Protein AF-A0AAW1LXC7-F1 (afdb_monomer)

Sequence (98 aa):
MFEVEERRRREKNLVIFNLEDTNSRDNDIKAAKEVIHFLNPNINIPSETECHRLGRDLTPRELDAKNRVLSDFRARRDKGENVFLKYLFSIPRIMQKN

Foldseek 3Di:
DVVVVVVVVCVVPDDDDDDDDPVDPVVVVVVVVVVVCVVPVPDDDDPPDDDDDQADDQDPVQVVQQVVQVVVVVVCVVVVFQWDWDDDRNRTDIDGDD

Secondary structure (DSSP, 8-state):
-HHHHHHHHHHHT---------S-HHHHHHHHHHHHHHH-TT----TT-----SSPPPPHHHHHHHHHHHHHHHHHHHTT--EEEEEETTEEEEEE--

Mean predicted aligned error: 12.96 Å

pLDDT: mean 77.33, std 11.41, range [51.5, 94.75]

Solvent-accessible surface area (backbone atoms only — not comparable to full-atom values): 6297 Å² total; per-residue (Å²): 116,71,67,61,54,53,48,56,54,48,64,75,71,64,82,88,81,92,72,84,87,70,92,38,74,70,54,49,51,49,53,52,51,50,54,49,37,72,79,37,75,84,65,84,77,62,91,85,65,85,80,77,77,90,54,72,87,63,53,73,71,49,46,51,51,32,51,51,46,54,50,54,46,50,57,40,46,77,72,66,47,62,63,50,79,48,72,56,92,74,37,58,41,83,40,76,63,130

Organism: Popillia japonica (NCBI:txid7064)

Structure (mmCIF, N/CA/C/O backbone):
data_AF-A0AAW1LXC7-F1
#
_entry.id   AF-A0AAW1LXC7-F1
#
loop_
_atom_site.group_PDB
_atom_site.id
_atom_site.type_symbol
_atom_site.label_atom_id
_atom_site.label_alt_id
_atom_site.label_comp_id
_atom_site.label_asym_id
_atom_site.label_entity_id
_atom_site.label_seq_id
_atom_site.pdbx_PDB_ins_code
_atom_site.Cartn_x
_atom_site.Cartn_y
_atom_site.Cartn_z
_atom_site.occupancy
_atom_site.B_iso_or_equiv
_atom_site.auth_seq_id
_atom_site.auth_comp_id
_atom_site.auth_asym_id
_atom_site.auth_atom_id
_atom_site.pdbx_PDB_model_num
ATOM 1 N N . MET A 1 1 ? 6.568 -29.643 0.105 1.00 54.03 1 MET A N 1
ATOM 2 C CA . MET A 1 1 ? 7.803 -29.340 0.866 1.00 54.03 1 MET A CA 1
ATOM 3 C C . MET A 1 1 ? 8.546 -28.157 0.241 1.00 54.03 1 MET A C 1
ATOM 5 O O . MET A 1 1 ? 8.722 -27.166 0.931 1.00 54.03 1 MET A O 1
ATOM 9 N N . PHE A 1 2 ? 8.812 -28.188 -1.072 1.00 60.81 2 PHE A N 1
ATOM 10 C CA . PHE A 1 2 ? 9.449 -27.103 -1.844 1.00 60.81 2 PHE A CA 1
ATOM 11 C C . PHE A 1 2 ? 8.783 -25.714 -1.708 1.00 60.81 2 PHE A C 1
ATOM 13 O O . PHE A 1 2 ? 9.455 -24.707 -1.523 1.00 60.81 2 PHE A O 1
ATOM 20 N N . GLU A 1 3 ? 7.447 -25.649 -1.715 1.00 51.50 3 GLU A N 1
ATOM 21 C CA . GLU A 1 3 ? 6.697 -24.381 -1.627 1.00 51.50 3 GLU A CA 1
ATOM 22 C C . GLU A 1 3 ? 6.868 -23.649 -0.279 1.00 51.50 3 GLU A C 1
ATOM 24 O O . GLU A 1 3 ? 6.871 -22.420 -0.223 1.00 51.50 3 GLU A O 1
ATOM 29 N N . VAL A 1 4 ? 7.032 -24.394 0.822 1.00 59.19 4 VAL A N 1
ATOM 30 C CA . VAL A 1 4 ? 7.170 -23.822 2.174 1.00 59.19 4 VAL A CA 1
ATOM 31 C C . VAL A 1 4 ? 8.557 -23.208 2.365 1.00 59.19 4 VAL A C 1
ATOM 33 O O . VAL A 1 4 ? 8.679 -22.138 2.963 1.00 59.19 4 VAL A O 1
ATOM 36 N N . GLU A 1 5 ? 9.596 -23.848 1.831 1.00 56.72 5 GLU A N 1
ATOM 37 C CA . GLU A 1 5 ? 10.954 -23.294 1.818 1.00 56.72 5 GLU A CA 1
ATOM 38 C C . GLU A 1 5 ? 11.062 -22.077 0.901 1.00 56.72 5 GLU A C 1
ATOM 40 O O . GLU A 1 5 ? 11.611 -21.057 1.315 1.00 56.72 5 GLU A O 1
ATOM 45 N N . GLU A 1 6 ? 10.460 -22.132 -0.288 1.00 55.66 6 GLU A N 1
ATOM 46 C CA . GLU A 1 6 ? 10.387 -20.988 -1.200 1.00 55.66 6 GLU A CA 1
ATOM 47 C C . GLU A 1 6 ? 9.662 -19.792 -0.567 1.00 55.66 6 GLU A C 1
ATOM 49 O O . GLU A 1 6 ? 10.144 -18.661 -0.658 1.00 55.66 6 GLU A O 1
ATOM 54 N N . ARG A 1 7 ? 8.555 -20.018 0.157 1.00 54.62 7 ARG A N 1
ATOM 55 C CA . ARG A 1 7 ? 7.881 -18.960 0.932 1.00 54.62 7 ARG A CA 1
ATOM 56 C C . ARG A 1 7 ? 8.787 -18.351 1.996 1.00 54.62 7 ARG A C 1
ATOM 58 O O . ARG A 1 7 ? 8.918 -17.132 2.035 1.00 54.62 7 ARG A O 1
ATOM 65 N N . ARG A 1 8 ? 9.455 -19.174 2.811 1.00 53.84 8 ARG A N 1
ATOM 66 C CA . ARG A 1 8 ? 10.390 -18.685 3.842 1.00 53.84 8 ARG A CA 1
ATOM 67 C C . ARG A 1 8 ? 11.578 -17.933 3.240 1.00 53.84 8 ARG A C 1
ATOM 69 O O . ARG A 1 8 ? 12.078 -16.993 3.852 1.00 53.84 8 ARG A O 1
ATOM 76 N N . ARG A 1 9 ? 12.039 -18.327 2.049 1.00 58.31 9 ARG A N 1
ATOM 77 C CA . ARG A 1 9 ? 13.100 -17.625 1.313 1.00 58.31 9 ARG A CA 1
ATOM 78 C C . ARG A 1 9 ? 12.626 -16.260 0.806 1.00 58.31 9 ARG A C 1
ATOM 80 O O . ARG A 1 9 ? 13.372 -15.292 0.917 1.00 58.31 9 ARG A O 1
ATOM 87 N N . ARG A 1 10 ? 11.390 -16.168 0.300 1.00 57.91 10 ARG A N 1
ATOM 88 C CA . ARG A 1 10 ? 10.762 -14.907 -0.143 1.00 57.91 10 ARG A CA 1
ATOM 89 C C . ARG A 1 10 ? 10.499 -13.951 1.017 1.00 57.91 10 ARG A C 1
ATOM 91 O O . ARG A 1 10 ? 10.767 -12.767 0.880 1.00 57.91 10 ARG A O 1
ATOM 98 N N . GLU A 1 11 ? 10.053 -14.460 2.166 1.00 58.84 11 GLU A N 1
ATOM 99 C CA . GLU A 1 11 ? 9.841 -13.653 3.378 1.00 58.84 11 GLU A CA 1
ATOM 100 C C . GLU A 1 11 ? 11.132 -12.993 3.882 1.00 58.84 11 GLU A C 1
ATOM 102 O O . GLU A 1 11 ? 11.093 -11.857 4.345 1.00 58.84 11 GLU A O 1
ATOM 107 N N . LYS A 1 12 ? 12.285 -13.662 3.751 1.00 59.81 12 LYS A N 1
ATOM 108 C CA . LYS A 1 12 ? 13.587 -13.116 4.175 1.00 59.81 12 LYS A CA 1
ATOM 109 C C . LYS A 1 12 ? 14.151 -12.030 3.253 1.00 59.81 12 LYS A C 1
ATOM 111 O O . LYS A 1 12 ? 15.038 -11.302 3.681 1.00 59.81 12 LYS A O 1
ATOM 116 N N . ASN A 1 13 ? 13.647 -11.921 2.023 1.00 69.31 13 ASN A N 1
ATOM 117 C CA . ASN A 1 13 ? 14.150 -10.996 1.000 1.00 69.31 13 ASN A CA 1
ATOM 118 C C . ASN A 1 13 ? 13.085 -9.988 0.531 1.00 69.31 13 ASN A C 1
ATOM 120 O O . ASN A 1 13 ? 13.262 -9.338 -0.498 1.00 69.31 13 ASN A O 1
ATOM 124 N N . LEU A 1 14 ? 11.969 -9.866 1.257 1.00 73.75 14 LEU A N 1
ATOM 125 C CA . LEU A 1 14 ? 10.923 -8.893 0.963 1.00 73.75 14 LEU A CA 1
ATOM 126 C C . LEU A 1 14 ? 11.237 -7.564 1.652 1.00 73.75 14 LEU A C 1
ATOM 128 O O . LEU A 1 14 ? 11.392 -7.509 2.870 1.00 73.75 14 LEU A O 1
ATOM 132 N N . VAL A 1 15 ? 11.251 -6.483 0.876 1.00 71.75 15 VAL A N 1
ATOM 133 C CA . VAL A 1 15 ? 11.346 -5.118 1.398 1.00 71.75 15 VAL A CA 1
ATOM 134 C C . VAL A 1 15 ? 10.132 -4.334 0.917 1.00 71.75 15 VAL A C 1
ATOM 136 O O . VAL A 1 15 ? 9.801 -4.358 -0.267 1.00 71.75 15 VAL A O 1
ATOM 139 N N . ILE A 1 16 ? 9.443 -3.672 1.846 1.00 77.50 16 ILE A N 1
ATOM 140 C CA . ILE A 1 16 ? 8.242 -2.884 1.564 1.00 77.50 16 ILE A CA 1
ATOM 141 C C . ILE A 1 16 ? 8.584 -1.410 1.754 1.00 77.50 16 ILE A C 1
ATOM 143 O O . ILE A 1 16 ? 9.002 -1.006 2.838 1.00 77.50 16 ILE A O 1
ATOM 147 N N . PHE A 1 17 ? 8.365 -0.613 0.710 1.00 73.75 17 PHE A N 1
ATOM 148 C CA . PHE A 1 17 ? 8.506 0.840 0.746 1.00 73.75 17 PHE A CA 1
ATOM 149 C C . PHE A 1 17 ? 7.131 1.499 0.705 1.00 73.75 17 PHE A C 1
ATOM 151 O O . PHE A 1 17 ? 6.227 1.021 0.021 1.00 73.75 17 PHE A O 1
ATOM 158 N N . ASN A 1 18 ? 6.992 2.615 1.415 1.00 74.00 18 ASN A N 1
ATOM 159 C CA . ASN A 1 18 ? 5.882 3.538 1.226 1.00 74.00 18 ASN A CA 1
ATOM 160 C C . ASN A 1 18 ? 6.415 4.735 0.432 1.00 74.00 18 ASN A C 1
ATOM 162 O O . ASN A 1 18 ? 7.117 5.572 0.997 1.00 74.00 18 ASN A O 1
ATOM 166 N N . LEU A 1 19 ? 6.161 4.749 -0.875 1.00 72.81 19 LEU A N 1
ATOM 167 C CA . LEU A 1 19 ? 6.631 5.780 -1.803 1.00 72.81 19 LEU A CA 1
ATOM 168 C C . LEU A 1 19 ? 5.469 6.701 -2.189 1.00 72.81 19 LEU A C 1
ATOM 170 O O . LEU A 1 19 ? 4.310 6.283 -2.156 1.00 72.81 19 LEU A O 1
ATOM 174 N N . GLU A 1 20 ? 5.776 7.942 -2.564 1.00 71.25 20 GLU A N 1
ATOM 175 C CA . GLU A 1 20 ? 4.793 8.811 -3.215 1.00 71.25 20 GLU A CA 1
ATOM 176 C C . GLU A 1 20 ? 4.392 8.213 -4.569 1.00 71.25 20 GLU A C 1
ATOM 178 O O . GLU A 1 20 ? 5.239 7.697 -5.300 1.00 71.25 20 GLU A O 1
ATOM 183 N N . ASP A 1 21 ? 3.096 8.239 -4.888 1.00 66.25 21 ASP A N 1
ATOM 184 C CA . ASP A 1 21 ? 2.587 7.610 -6.107 1.00 66.25 21 ASP A CA 1
ATOM 185 C C . ASP A 1 21 ? 3.054 8.379 -7.343 1.00 66.25 21 ASP A C 1
ATOM 187 O O . ASP A 1 21 ? 2.690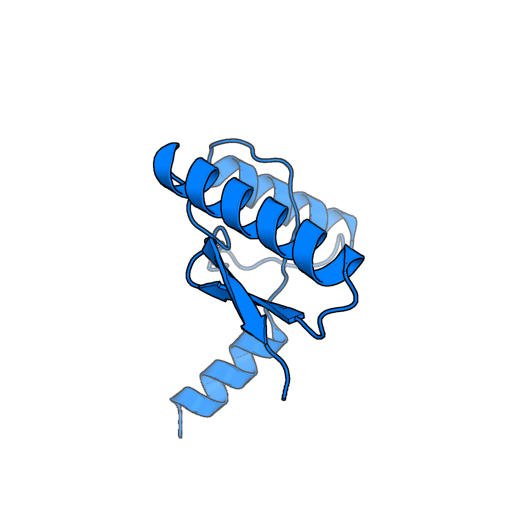 9.536 -7.559 1.00 66.25 21 ASP A O 1
ATOM 191 N N . THR A 1 22 ? 3.855 7.715 -8.173 1.00 65.00 22 THR A N 1
ATOM 192 C CA . THR A 1 22 ? 4.378 8.308 -9.405 1.00 65.00 22 THR A CA 1
ATOM 193 C C . THR A 1 22 ? 3.499 8.032 -10.633 1.00 65.00 22 THR A C 1
ATOM 195 O O . THR A 1 22 ? 3.867 8.426 -11.741 1.00 65.00 22 THR A O 1
ATOM 198 N N . 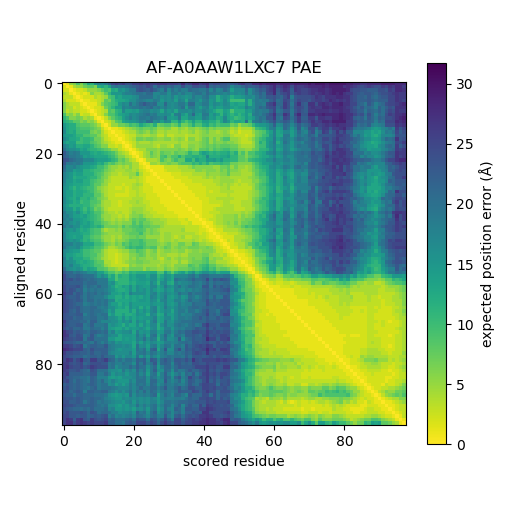ASN A 1 23 ? 2.352 7.349 -10.472 1.00 65.81 23 ASN A N 1
ATOM 199 C CA . ASN A 1 23 ? 1.465 6.850 -11.540 1.00 65.81 23 ASN A CA 1
ATOM 200 C C . ASN A 1 23 ? 2.169 6.020 -12.640 1.00 65.81 23 ASN A C 1
ATOM 202 O O . ASN A 1 23 ? 1.603 5.788 -13.709 1.00 65.81 23 ASN A O 1
ATOM 206 N N . SER A 1 24 ? 3.405 5.566 -12.409 1.00 72.44 24 SER A N 1
ATOM 207 C CA . SER A 1 24 ? 4.202 4.802 -13.367 1.00 72.44 24 SER A CA 1
ATOM 208 C C . SER A 1 24 ? 4.997 3.723 -12.647 1.00 72.44 24 SER A C 1
ATOM 210 O O . SER A 1 24 ? 5.851 4.006 -11.809 1.00 72.44 24 SER A O 1
ATOM 212 N N . ARG A 1 25 ? 4.754 2.466 -13.029 1.00 69.81 25 ARG A N 1
ATOM 213 C CA . ARG 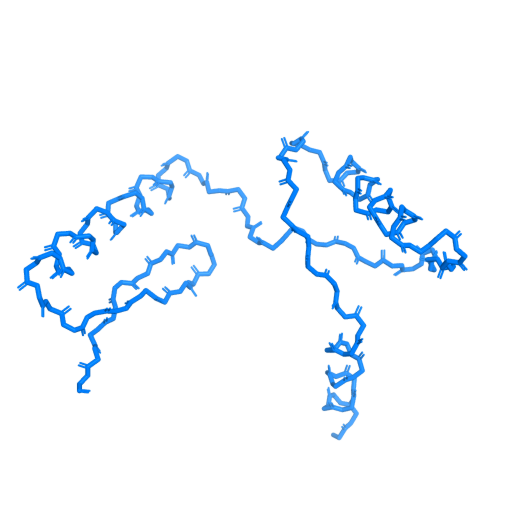A 1 25 ? 5.437 1.301 -12.452 1.00 69.81 25 ARG A CA 1
ATOM 214 C C . ARG A 1 25 ? 6.960 1.416 -12.552 1.00 69.81 25 ARG A C 1
ATOM 216 O O . ARG A 1 25 ? 7.660 1.072 -11.604 1.00 69.81 25 ARG A O 1
ATOM 223 N N . ASP A 1 26 ? 7.469 1.904 -13.679 1.00 75.69 26 ASP A N 1
ATOM 224 C CA . ASP A 1 26 ? 8.911 2.018 -13.911 1.00 75.69 26 ASP A CA 1
ATOM 225 C C . ASP A 1 26 ? 9.549 3.082 -13.009 1.00 75.69 26 ASP A C 1
ATOM 227 O O . ASP A 1 26 ? 10.668 2.902 -12.520 1.00 75.69 26 ASP A O 1
ATOM 231 N N . ASN A 1 27 ? 8.811 4.158 -12.721 1.00 79.19 27 ASN A N 1
ATOM 232 C CA . ASN A 1 27 ? 9.255 5.207 -11.808 1.00 79.19 27 ASN A CA 1
ATOM 233 C C . ASN A 1 27 ? 9.268 4.718 -10.354 1.00 79.19 27 ASN A C 1
ATOM 235 O O . ASN A 1 27 ? 10.229 5.001 -9.641 1.00 79.19 27 ASN A O 1
ATOM 239 N N . ASP A 1 28 ? 8.280 3.925 -9.925 1.00 75.94 28 ASP A N 1
ATOM 240 C CA . ASP A 1 28 ? 8.284 3.353 -8.570 1.00 75.94 28 ASP A CA 1
ATOM 241 C C . ASP A 1 28 ? 9.440 2.368 -8.372 1.00 75.94 28 ASP A C 1
ATOM 243 O O . ASP A 1 28 ? 10.079 2.353 -7.320 1.00 75.94 28 ASP A O 1
ATOM 247 N N . ILE A 1 29 ? 9.740 1.555 -9.394 1.00 77.69 29 ILE A N 1
ATOM 248 C CA . ILE A 1 29 ? 10.883 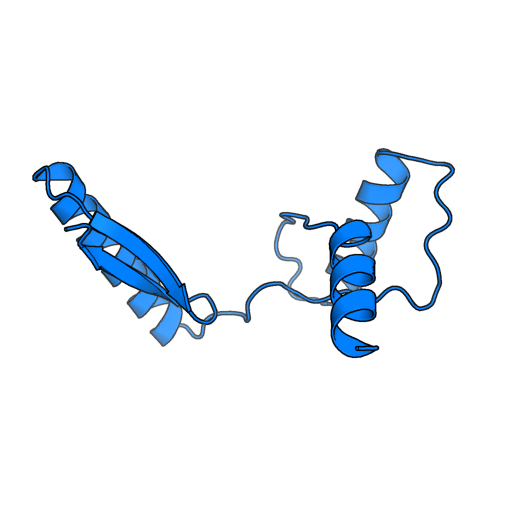0.632 -9.379 1.00 77.69 29 ILE A CA 1
ATOM 249 C C . ILE A 1 29 ? 12.181 1.411 -9.218 1.00 77.69 29 ILE A C 1
ATOM 251 O O . ILE A 1 29 ? 13.047 1.028 -8.427 1.00 77.69 29 ILE A O 1
ATOM 255 N N . LYS A 1 30 ? 12.328 2.495 -9.980 1.00 83.25 30 LYS A N 1
ATOM 256 C CA . LYS A 1 30 ? 13.499 3.360 -9.903 1.00 83.25 30 LYS A CA 1
ATOM 257 C C . LYS A 1 30 ? 13.629 3.982 -8.510 1.00 83.25 30 LYS A C 1
ATOM 259 O O . LYS A 1 30 ? 14.688 3.848 -7.903 1.00 83.25 30 LYS A O 1
ATOM 264 N N . ALA A 1 31 ? 12.552 4.552 -7.972 1.00 83.12 31 ALA A N 1
ATOM 265 C CA . ALA A 1 31 ? 12.533 5.145 -6.637 1.00 83.12 31 ALA A CA 1
ATOM 266 C C . ALA A 1 31 ? 12.863 4.118 -5.537 1.00 83.12 31 A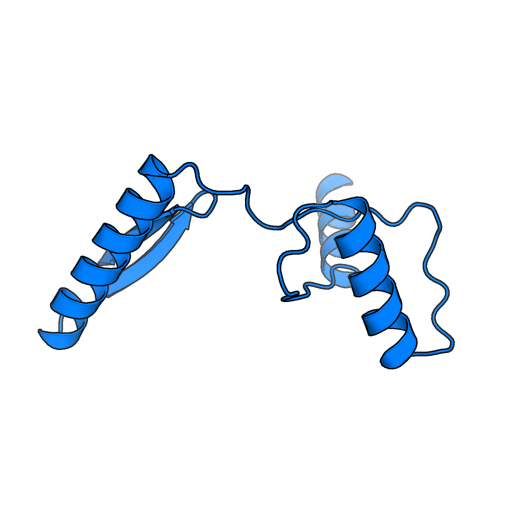LA A C 1
ATOM 268 O O . ALA A 1 31 ? 13.681 4.388 -4.659 1.00 83.12 31 ALA A O 1
ATOM 269 N N . ALA A 1 32 ? 12.314 2.902 -5.609 1.00 81.75 32 ALA A N 1
ATOM 270 C CA . ALA A 1 32 ? 12.647 1.832 -4.668 1.00 81.75 32 ALA A CA 1
ATOM 271 C C . ALA A 1 32 ? 14.140 1.456 -4.726 1.00 81.75 32 ALA A C 1
ATOM 273 O O . ALA A 1 32 ? 14.782 1.296 -3.687 1.00 81.75 32 ALA A O 1
ATOM 274 N N . LYS A 1 33 ? 14.720 1.355 -5.932 1.00 82.69 33 LYS A N 1
ATOM 275 C CA . LYS A 1 33 ? 16.156 1.082 -6.112 1.00 82.69 33 LYS A CA 1
ATOM 276 C C . LYS A 1 33 ? 17.032 2.203 -5.556 1.00 82.69 33 LYS A C 1
ATOM 278 O O . LYS A 1 33 ? 18.052 1.902 -4.937 1.00 82.69 33 LYS A O 1
ATOM 283 N N . GLU A 1 34 ? 16.633 3.458 -5.751 1.00 85.69 34 GLU A N 1
ATOM 284 C CA . GLU A 1 34 ? 17.328 4.631 -5.209 1.00 85.69 34 GLU A CA 1
ATOM 285 C C . GLU A 1 34 ? 17.328 4.625 -3.678 1.00 85.69 34 GLU A C 1
ATOM 287 O O . GLU A 1 34 ? 18.382 4.805 -3.073 1.00 85.69 34 GLU A O 1
ATOM 292 N N . VAL A 1 35 ? 16.191 4.323 -3.040 1.00 84.25 35 VAL A N 1
ATOM 293 C CA . VAL A 1 35 ? 16.110 4.200 -1.574 1.00 84.25 35 VAL A CA 1
ATOM 294 C C . VAL A 1 35 ? 17.015 3.077 -1.062 1.00 84.25 35 VAL A C 1
ATOM 296 O O . VAL A 1 35 ? 17.738 3.262 -0.085 1.00 84.25 35 VAL A O 1
ATOM 299 N N . ILE A 1 36 ? 17.019 1.919 -1.727 1.00 84.62 36 ILE A N 1
ATOM 300 C CA . ILE A 1 36 ? 17.884 0.793 -1.351 1.00 84.62 36 ILE A CA 1
ATOM 301 C C . ILE A 1 36 ? 19.366 1.175 -1.465 1.00 84.62 36 ILE A C 1
ATOM 303 O O . ILE A 1 36 ? 20.127 0.917 -0.534 1.00 84.62 36 ILE A O 1
ATOM 307 N N . HIS A 1 37 ? 19.770 1.811 -2.568 1.00 85.75 37 HIS A N 1
ATOM 308 C CA . HIS A 1 37 ? 21.147 2.281 -2.757 1.00 85.75 37 HIS A CA 1
ATOM 309 C C . HIS A 1 37 ? 21.534 3.364 -1.751 1.00 85.75 37 HIS A C 1
ATOM 311 O O . HIS A 1 37 ? 22.664 3.379 -1.276 1.00 85.75 37 HIS A O 1
ATOM 317 N N . PHE A 1 38 ? 20.610 4.256 -1.396 1.00 84.88 38 PHE A N 1
ATOM 318 C CA . PHE A 1 38 ? 20.850 5.256 -0.362 1.00 84.88 38 PHE A CA 1
ATOM 319 C C . PHE A 1 38 ? 21.118 4.608 1.004 1.00 84.88 38 PHE A C 1
ATOM 321 O O . PHE A 1 38 ? 22.049 5.000 1.704 1.00 84.88 38 PHE A O 1
ATOM 328 N N . LEU A 1 39 ? 20.332 3.592 1.376 1.00 80.25 39 LEU A N 1
ATOM 329 C CA . LEU A 1 39 ? 20.484 2.882 2.649 1.00 80.25 39 LEU A CA 1
ATOM 330 C C . LEU A 1 39 ? 21.710 1.961 2.674 1.00 80.25 39 LEU A C 1
ATOM 332 O O . LEU A 1 39 ? 22.321 1.774 3.725 1.00 80.25 39 LEU A O 1
ATOM 336 N N . ASN A 1 40 ? 22.063 1.368 1.534 1.00 83.38 40 ASN A N 1
ATOM 337 C CA . ASN A 1 40 ? 23.235 0.517 1.398 1.00 83.38 40 ASN A CA 1
ATOM 338 C C . ASN A 1 40 ? 23.856 0.669 -0.001 1.00 83.38 40 ASN A C 1
ATOM 340 O O . ASN A 1 40 ? 23.491 -0.068 -0.915 1.00 83.38 40 ASN A O 1
ATOM 344 N N . PRO A 1 41 ? 24.838 1.570 -0.173 1.00 85.19 41 PRO A N 1
ATOM 345 C CA . PRO A 1 41 ? 25.437 1.854 -1.480 1.00 85.19 41 PRO A CA 1
ATOM 346 C C . PRO A 1 41 ? 26.143 0.663 -2.136 1.00 85.19 41 PRO A C 1
ATOM 348 O O . PRO A 1 41 ? 26.353 0.664 -3.343 1.00 85.19 41 PRO A O 1
ATOM 351 N N . ASN A 1 42 ? 26.513 -0.352 -1.349 1.00 85.56 42 ASN A N 1
ATOM 352 C CA . ASN A 1 42 ? 27.243 -1.529 -1.825 1.00 85.56 42 ASN A CA 1
ATOM 353 C C . ASN A 1 42 ? 26.319 -2.709 -2.163 1.00 85.56 42 ASN A C 1
ATOM 355 O O . ASN A 1 42 ? 26.802 -3.797 -2.483 1.00 85.56 42 ASN A O 1
ATOM 359 N N . ILE A 1 43 ? 24.999 -2.542 -2.045 1.00 82.88 43 ILE A N 1
ATOM 360 C CA . ILE A 1 43 ? 24.058 -3.626 -2.310 1.00 82.88 43 ILE A CA 1
ATOM 361 C C . ILE A 1 43 ? 23.912 -3.862 -3.816 1.00 82.88 43 ILE A C 1
ATOM 363 O O . ILE A 1 43 ? 23.486 -2.997 -4.578 1.00 82.88 43 ILE A O 1
ATOM 367 N N . ASN A 1 44 ? 24.237 -5.075 -4.255 1.00 81.69 44 ASN A N 1
ATOM 368 C CA . ASN A 1 44 ? 23.966 -5.495 -5.621 1.00 81.69 44 ASN A CA 1
ATOM 369 C C . ASN A 1 44 ? 22.502 -5.947 -5.724 1.00 81.69 44 ASN A C 1
ATOM 371 O O . ASN A 1 44 ? 22.144 -6.988 -5.173 1.00 81.69 44 ASN A O 1
ATOM 375 N N . ILE A 1 45 ? 21.659 -5.164 -6.402 1.00 78.56 45 ILE A N 1
ATOM 376 C CA . ILE A 1 45 ? 20.255 -5.512 -6.661 1.00 78.56 45 ILE A CA 1
ATOM 377 C C . ILE A 1 45 ? 20.209 -6.346 -7.952 1.00 78.56 45 ILE A C 1
ATOM 379 O O . ILE A 1 45 ? 20.477 -5.792 -9.022 1.00 78.56 45 ILE A O 1
ATOM 383 N N . PRO A 1 46 ? 19.859 -7.647 -7.899 1.00 79.50 46 PRO A N 1
ATOM 384 C CA . PRO A 1 46 ? 19.798 -8.490 -9.089 1.00 79.50 46 PRO A CA 1
ATOM 385 C C . PRO A 1 46 ? 18.842 -7.924 -10.145 1.00 79.50 46 PRO A C 1
ATOM 387 O O . PRO A 1 46 ? 17.786 -7.378 -9.811 1.00 79.50 46 PRO A O 1
ATOM 390 N N . SER A 1 47 ? 19.171 -8.109 -11.424 1.00 71.44 47 SER A N 1
ATOM 391 C CA . SER A 1 47 ? 18.311 -7.729 -12.557 1.00 71.44 47 SER A CA 1
ATOM 392 C C . SER A 1 47 ? 16.931 -8.396 -12.519 1.00 71.44 47 SER A C 1
ATOM 394 O O . SER A 1 47 ? 15.961 -7.802 -12.975 1.00 71.44 47 SER A O 1
ATOM 396 N N . GLU A 1 48 ? 16.836 -9.589 -11.930 1.00 75.12 48 GLU A N 1
ATOM 397 C CA . GLU A 1 48 ? 15.605 -10.380 -11.774 1.00 75.12 48 GLU A CA 1
ATOM 398 C C . GLU A 1 48 ? 14.718 -9.923 -10.599 1.00 75.12 48 GLU A C 1
ATOM 400 O O . GLU A 1 48 ? 13.727 -10.572 -10.27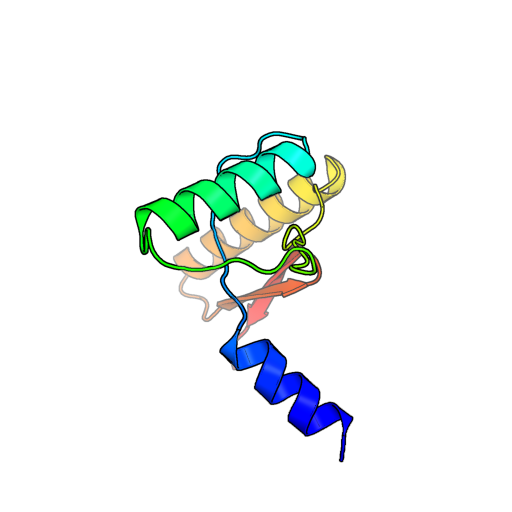5 1.00 75.12 48 GLU A O 1
ATOM 405 N N . THR A 1 49 ? 15.063 -8.821 -9.924 1.00 71.25 49 THR A N 1
ATOM 406 C CA . THR A 1 49 ? 14.283 -8.322 -8.783 1.00 71.25 49 THR A CA 1
ATOM 407 C C . THR A 1 49 ? 12.898 -7.868 -9.238 1.00 71.25 49 THR A C 1
ATOM 409 O O . THR A 1 49 ? 12.755 -6.859 -9.931 1.00 71.25 49 THR A O 1
ATOM 412 N N . GLU A 1 50 ? 11.865 -8.587 -8.808 1.00 71.88 50 GLU A N 1
ATOM 413 C CA . GLU A 1 50 ? 10.484 -8.199 -9.060 1.00 71.88 50 GLU A CA 1
ATOM 414 C C . GLU A 1 50 ? 10.036 -7.080 -8.117 1.00 71.88 50 GLU A C 1
ATOM 416 O O . GLU A 1 50 ? 10.264 -7.117 -6.908 1.00 71.88 50 GLU A O 1
ATOM 421 N N . CYS A 1 51 ? 9.322 -6.104 -8.672 1.00 68.69 51 CYS A N 1
ATOM 422 C CA . CYS A 1 51 ? 8.649 -5.069 -7.906 1.00 68.69 51 CYS A CA 1
ATOM 423 C C . CYS A 1 51 ? 7.160 -5.087 -8.233 1.00 68.69 51 CYS A C 1
ATOM 425 O O . CYS A 1 51 ? 6.749 -5.087 -9.405 1.00 68.69 51 CYS A O 1
ATOM 427 N N . HIS A 1 52 ? 6.368 -5.083 -7.169 1.00 66.94 52 HIS A N 1
ATOM 428 C CA . HIS A 1 52 ? 4.919 -5.111 -7.220 1.00 66.94 52 HIS A CA 1
ATOM 429 C C . HIS A 1 52 ? 4.391 -3.976 -6.352 1.00 66.94 52 HIS A C 1
ATOM 431 O O . HIS A 1 52 ? 4.788 -3.851 -5.191 1.00 66.94 52 HIS A O 1
ATOM 437 N N . ARG A 1 53 ? 3.470 -3.169 -6.892 1.00 66.81 53 ARG A N 1
ATOM 438 C CA . ARG A 1 53 ? 2.675 -2.259 -6.063 1.00 66.81 53 ARG A CA 1
ATOM 439 C C . ARG A 1 53 ? 1.825 -3.115 -5.126 1.00 66.81 53 ARG A C 1
ATOM 441 O O . ARG A 1 53 ? 1.041 -3.958 -5.571 1.00 66.81 53 ARG A O 1
ATOM 448 N N . LEU A 1 54 ? 2.003 -2.931 -3.820 1.00 65.25 54 LEU A N 1
ATOM 449 C CA . LEU A 1 54 ? 1.144 -3.568 -2.831 1.00 65.25 54 LEU A CA 1
ATOM 450 C C . LEU A 1 54 ? -0.179 -2.812 -2.785 1.00 65.25 54 LEU A C 1
ATOM 452 O O . LEU A 1 54 ? -0.312 -1.773 -2.145 1.00 65.25 54 LEU A O 1
ATOM 456 N N . GLY A 1 55 ? -1.157 -3.372 -3.488 1.00 61.94 55 GLY A N 1
ATOM 457 C CA . GLY A 1 55 ? -2.458 -2.760 -3.693 1.00 61.94 55 GLY A CA 1
ATOM 458 C C . GLY A 1 55 ? -2.602 -2.228 -5.112 1.00 61.94 55 GLY A C 1
ATOM 459 O O . GLY A 1 55 ? -1.658 -1.722 -5.707 1.00 61.94 55 GLY A O 1
ATOM 460 N N . ARG A 1 56 ? -3.801 -2.385 -5.667 1.00 66.50 56 ARG A N 1
ATOM 461 C CA . ARG A 1 56 ? -4.186 -1.734 -6.921 1.00 66.50 56 ARG A CA 1
ATOM 462 C C . ARG A 1 56 ? -4.683 -0.325 -6.636 1.00 66.50 56 ARG A C 1
ATOM 464 O O . ARG A 1 56 ? -5.234 -0.090 -5.553 1.00 66.50 56 ARG A O 1
ATOM 471 N N . ASP A 1 57 ? -4.580 0.544 -7.633 1.00 67.44 57 ASP A N 1
ATOM 472 C CA . ASP A 1 57 ? -5.289 1.816 -7.620 1.00 67.44 57 ASP A CA 1
ATOM 473 C C . ASP A 1 57 ? -6.778 1.518 -7.425 1.00 67.44 57 ASP A C 1
ATOM 475 O O . ASP A 1 57 ? -7.379 0.680 -8.112 1.00 67.44 57 ASP A O 1
ATOM 479 N N . LEU A 1 58 ? -7.358 2.133 -6.399 1.00 69.25 58 LEU A N 1
ATOM 480 C CA . LEU A 1 58 ? -8.778 1.985 -6.136 1.00 69.25 58 LEU A CA 1
ATOM 481 C C . LEU A 1 58 ? -9.524 2.784 -7.196 1.00 69.25 58 LEU A C 1
ATOM 483 O O . LEU A 1 58 ? -9.245 3.964 -7.402 1.00 69.25 58 LEU A O 1
ATOM 487 N N . THR A 1 59 ? -10.514 2.165 -7.833 1.00 80.44 59 THR A N 1
ATOM 488 C CA . THR A 1 59 ? -11.461 2.936 -8.645 1.00 80.44 59 THR A CA 1
ATOM 489 C C . THR A 1 59 ? -12.134 3.998 -7.762 1.00 80.44 59 THR A C 1
ATOM 491 O O . THR A 1 59 ? -12.242 3.789 -6.548 1.00 80.44 59 THR A O 1
ATOM 494 N N . PRO A 1 60 ? -12.659 5.107 -8.317 1.00 80.88 60 PRO A N 1
ATOM 495 C CA . PRO A 1 60 ? -13.346 6.128 -7.517 1.00 80.88 60 PRO A CA 1
ATOM 496 C C . PRO A 1 60 ? -14.418 5.543 -6.581 1.00 80.88 60 PRO A C 1
ATOM 498 O O . PRO A 1 60 ? -14.500 5.896 -5.409 1.00 80.88 60 PRO A O 1
ATOM 501 N N . ARG A 1 61 ? -15.159 4.534 -7.057 1.00 81.31 61 ARG A N 1
ATOM 502 C CA . ARG A 1 61 ? -16.168 3.808 -6.272 1.00 81.31 61 ARG A CA 1
ATOM 503 C C . ARG A 1 61 ? -15.580 3.057 -5.073 1.00 81.31 61 ARG A C 1
ATOM 505 O O . ARG A 1 61 ? -16.211 2.955 -4.023 1.00 81.31 61 ARG A O 1
ATOM 512 N N . GLU A 1 62 ? -14.397 2.483 -5.228 1.00 81.00 62 GLU A N 1
ATOM 513 C CA . GLU A 1 62 ? -13.730 1.721 -4.171 1.00 81.00 62 GLU A CA 1
ATOM 514 C C . GLU A 1 62 ? -13.003 2.631 -3.192 1.00 81.00 62 GLU A C 1
ATOM 516 O O . GLU A 1 62 ? -12.932 2.314 -2.005 1.00 81.00 62 GLU A O 1
ATOM 521 N N . LEU A 1 63 ? -12.524 3.780 -3.667 1.00 82.81 63 LEU A N 1
ATOM 522 C CA . LEU A 1 63 ? -12.020 4.849 -2.821 1.00 82.81 63 LEU A CA 1
ATOM 523 C C . LEU A 1 63 ? -13.140 5.401 -1.928 1.00 82.81 63 LEU A C 1
ATOM 525 O O . LEU A 1 63 ? -12.949 5.513 -0.718 1.00 82.81 63 LEU A O 1
ATOM 529 N N . ASP A 1 64 ? -14.331 5.636 -2.483 1.00 86.75 64 ASP A N 1
ATOM 530 C CA . ASP A 1 64 ? -15.519 6.016 -1.711 1.00 86.75 64 ASP A CA 1
ATOM 531 C C . ASP A 1 64 ? -15.898 4.947 -0.684 1.00 86.75 64 ASP A C 1
ATOM 533 O O . ASP A 1 64 ? -16.156 5.260 0.480 1.00 86.75 64 ASP A O 1
ATOM 537 N N . ALA A 1 65 ? -15.894 3.671 -1.083 1.00 86.25 65 ALA A N 1
ATOM 538 C CA . ALA A 1 65 ? -16.160 2.564 -0.168 1.00 86.25 65 ALA A CA 1
ATOM 539 C C . ALA A 1 65 ? -15.131 2.516 0.974 1.00 86.25 65 ALA A C 1
ATOM 541 O O . ALA A 1 65 ? -15.511 2.415 2.141 1.00 86.25 65 ALA A O 1
ATOM 542 N N . LYS A 1 66 ? -13.837 2.658 0.660 1.00 85.94 66 LYS A N 1
ATOM 543 C CA . LYS A 1 66 ? -12.757 2.752 1.650 1.00 85.94 66 LYS A CA 1
ATOM 544 C C . LYS A 1 66 ? -12.991 3.920 2.608 1.00 85.94 66 LYS A C 1
ATOM 546 O O . LYS A 1 66 ? -12.927 3.722 3.818 1.00 85.94 66 LYS A O 1
ATOM 551 N N . ASN A 1 67 ? -13.283 5.111 2.092 1.00 88.69 67 ASN A N 1
ATOM 552 C CA . ASN A 1 67 ? -13.476 6.313 2.903 1.00 88.69 67 ASN A CA 1
ATOM 553 C C . ASN A 1 67 ? -14.682 6.186 3.844 1.00 88.69 67 ASN A C 1
ATOM 555 O O . ASN A 1 67 ? -14.573 6.547 5.016 1.00 88.69 67 ASN A O 1
ATOM 559 N N . ARG A 1 68 ? -15.792 5.600 3.374 1.00 91.44 68 ARG A N 1
ATOM 560 C CA . ARG A 1 68 ? -16.963 5.299 4.216 1.00 91.44 68 ARG A CA 1
ATOM 561 C C . ARG A 1 68 ? -16.612 4.344 5.349 1.00 91.44 68 ARG A C 1
ATOM 563 O O . ARG A 1 68 ? -16.871 4.656 6.504 1.00 91.44 68 ARG A O 1
ATOM 570 N N . VAL A 1 69 ? -15.942 3.233 5.041 1.00 91.44 69 VAL A N 1
ATOM 571 C CA . VAL A 1 69 ? 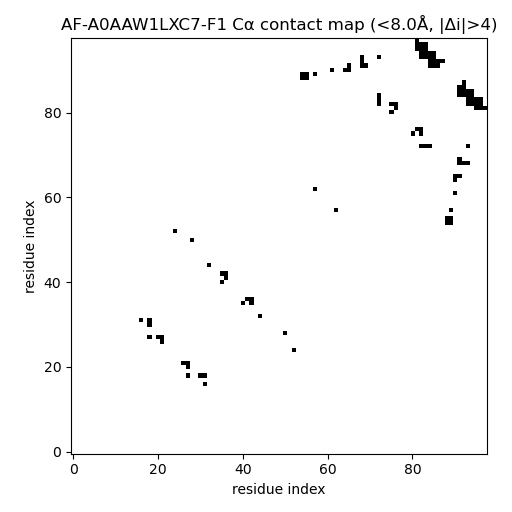-15.539 2.258 6.066 1.00 91.44 69 VAL A CA 1
ATOM 572 C C . VAL A 1 69 ? -14.581 2.882 7.089 1.00 91.44 69 VAL A C 1
ATOM 574 O O . VAL A 1 69 ? -14.688 2.606 8.280 1.00 91.44 69 VAL A O 1
ATOM 577 N N . LEU A 1 70 ? -13.659 3.747 6.660 1.00 89.62 70 LEU A N 1
ATOM 578 C CA . LEU A 1 70 ? -12.766 4.461 7.578 1.00 89.62 70 LEU A CA 1
ATOM 579 C C . LEU A 1 70 ? -13.515 5.470 8.462 1.00 89.62 70 LEU A C 1
ATOM 581 O O . LEU A 1 70 ? -13.164 5.620 9.633 1.00 89.62 70 LEU A O 1
ATOM 585 N N . SER A 1 71 ? -14.532 6.147 7.923 1.00 92.88 71 SER A N 1
ATOM 586 C CA . SER A 1 71 ? -15.396 7.055 8.685 1.00 92.88 71 SER A CA 1
ATOM 587 C C . SER A 1 71 ? -16.200 6.296 9.745 1.00 92.88 71 SER A C 1
ATOM 589 O O . SER A 1 71 ? -16.125 6.639 10.927 1.00 92.88 71 SER A O 1
ATOM 591 N N . ASP A 1 72 ? -16.850 5.196 9.356 1.00 94.38 72 ASP A N 1
ATOM 592 C CA . ASP A 1 72 ? -17.602 4.324 10.264 1.00 94.38 72 ASP A CA 1
ATOM 593 C C . ASP A 1 72 ? -16.707 3.745 11.364 1.00 94.38 72 ASP A C 1
ATOM 595 O O . ASP A 1 72 ? -17.096 3.688 12.530 1.00 94.38 72 ASP A O 1
ATOM 599 N N . PHE A 1 73 ? -15.483 3.341 11.013 1.00 92.69 73 PHE A N 1
ATOM 600 C CA . PHE A 1 73 ? -14.517 2.814 11.971 1.00 92.69 73 PHE A CA 1
ATOM 601 C C . PHE A 1 73 ? -14.166 3.842 13.047 1.00 92.69 73 PHE A C 1
ATOM 603 O O . PHE A 1 73 ? -14.172 3.509 14.232 1.00 92.69 73 PHE A O 1
ATOM 610 N N . ARG A 1 74 ? -13.891 5.091 12.648 1.00 92.75 74 ARG A N 1
ATOM 611 C CA . ARG A 1 74 ? -13.604 6.183 13.589 1.00 92.75 74 ARG A CA 1
ATOM 612 C C . ARG A 1 74 ? -14.797 6.426 14.506 1.00 92.75 74 ARG A C 1
ATOM 614 O O . ARG A 1 74 ? -14.622 6.400 15.715 1.00 92.75 74 ARG A O 1
ATOM 621 N N . ALA A 1 75 ? -16.004 6.528 13.949 1.00 94.75 75 ALA A N 1
ATOM 622 C CA . ALA A 1 75 ? -17.215 6.746 14.736 1.00 94.75 75 ALA A CA 1
ATOM 623 C C . ALA A 1 75 ? -17.463 5.638 15.776 1.00 94.75 75 ALA A C 1
ATOM 625 O O . ALA A 1 75 ? -17.843 5.932 16.906 1.00 94.75 75 ALA A O 1
ATOM 626 N N . ARG A 1 76 ? -17.236 4.366 15.424 1.00 92.38 76 ARG A N 1
ATOM 627 C CA . ARG A 1 76 ? -17.376 3.228 16.353 1.00 92.38 76 ARG A CA 1
ATOM 628 C C . ARG A 1 76 ? -16.294 3.218 17.427 1.00 92.38 76 ARG A C 1
ATOM 630 O O . ARG A 1 76 ? -16.588 3.027 18.603 1.00 92.38 76 ARG A O 1
ATOM 637 N N . ARG A 1 77 ? -15.046 3.474 17.037 1.00 89.94 77 ARG A N 1
ATOM 638 C CA . ARG A 1 77 ? -13.925 3.571 17.975 1.00 89.94 77 ARG A CA 1
ATOM 639 C C . ARG A 1 77 ? -14.127 4.717 18.968 1.00 89.94 77 ARG A C 1
ATOM 641 O O . ARG A 1 77 ? -13.884 4.535 20.153 1.00 89.94 77 ARG A O 1
ATOM 648 N N . ASP A 1 78 ? -14.609 5.866 18.503 1.00 92.69 78 ASP A N 1
ATOM 649 C CA . ASP A 1 78 ? -14.850 7.041 19.346 1.00 92.69 78 ASP A CA 1
ATOM 650 C C . ASP A 1 78 ? -16.051 6.829 20.297 1.00 92.69 78 ASP A C 1
ATOM 652 O O . ASP A 1 78 ? -16.114 7.435 21.362 1.00 92.69 78 ASP A O 1
ATOM 656 N N . LYS A 1 79 ? -16.960 5.895 19.972 1.00 94.19 79 LYS A N 1
ATOM 657 C CA . LYS A 1 79 ? -17.995 5.369 20.885 1.00 94.19 79 LYS A CA 1
ATOM 658 C C . LYS A 1 79 ? -17.477 4.321 21.882 1.00 94.19 79 LYS A C 1
ATOM 660 O O . LYS A 1 79 ? -18.250 3.848 22.710 1.00 94.19 79 LYS A O 1
ATOM 665 N N . GLY A 1 80 ? -16.202 3.937 21.805 1.00 91.31 80 GLY A N 1
ATOM 666 C CA . GLY A 1 80 ? -15.597 2.916 22.663 1.00 91.31 80 GLY A CA 1
ATOM 667 C C . GLY A 1 80 ? -15.852 1.471 22.220 1.00 91.31 80 GLY A C 1
ATOM 668 O O . GLY A 1 80 ? -15.609 0.549 22.996 1.00 91.31 80 GLY A O 1
ATOM 669 N N . GLU A 1 81 ? -16.330 1.238 20.992 1.00 92.19 81 GLU A N 1
ATOM 670 C CA . GLU A 1 81 ?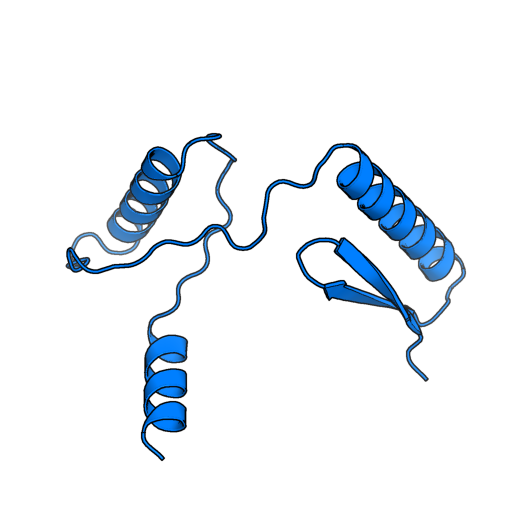 -16.493 -0.124 20.474 1.00 92.19 81 GLU A CA 1
ATOM 671 C C . GLU A 1 81 ? -15.125 -0.789 20.236 1.00 92.19 81 GLU A C 1
ATOM 673 O O . GLU A 1 81 ? -14.207 -0.193 19.665 1.00 92.19 81 GLU A O 1
ATOM 678 N N . ASN A 1 82 ? -14.997 -2.063 20.618 1.00 90.12 82 ASN A N 1
ATOM 679 C CA . ASN A 1 82 ? -13.787 -2.857 20.395 1.00 90.12 82 ASN A CA 1
ATOM 680 C C . ASN A 1 82 ? -13.734 -3.391 18.952 1.00 90.12 82 ASN A C 1
ATOM 682 O O . ASN A 1 82 ? -14.025 -4.558 18.670 1.00 90.12 82 ASN A O 1
ATOM 686 N N . VAL A 1 83 ? -13.401 -2.504 18.016 1.00 91.69 83 VAL A N 1
ATOM 687 C CA . VAL A 1 83 ? -13.331 -2.793 16.580 1.00 91.69 83 VAL A CA 1
ATOM 688 C C . VAL A 1 83 ? -11.909 -2.656 16.033 1.00 91.69 83 VAL A C 1
ATOM 690 O O . VAL A 1 83 ? -11.096 -1.887 16.538 1.00 91.69 83 VAL A O 1
ATOM 693 N N . PHE A 1 84 ? -11.607 -3.371 14.950 1.00 88.56 84 PHE A N 1
ATOM 694 C CA . PHE A 1 84 ? -10.358 -3.243 14.193 1.00 88.56 84 PHE A CA 1
ATOM 695 C C . PHE A 1 84 ? -10.616 -3.315 12.685 1.00 88.56 84 PHE A C 1
ATOM 697 O O . PHE A 1 84 ? -11.666 -3.774 12.235 1.00 88.56 84 PHE A O 1
ATOM 704 N N . LEU A 1 85 ? -9.649 -2.863 11.886 1.00 87.88 85 LEU A N 1
ATOM 705 C CA . LEU A 1 85 ? -9.725 -2.939 10.429 1.00 87.88 85 LEU A CA 1
ATOM 706 C C . LEU A 1 85 ? -9.008 -4.183 9.907 1.00 87.88 85 LEU A C 1
ATOM 708 O O . LEU A 1 85 ? -7.859 -4.443 10.260 1.00 87.88 85 LEU A O 1
ATOM 712 N N . LYS A 1 86 ? -9.662 -4.909 9.000 1.00 85.19 86 LYS A N 1
ATOM 713 C CA . LYS A 1 86 ? -9.050 -5.956 8.178 1.00 85.19 86 LYS A CA 1
ATOM 714 C C . LYS A 1 86 ? -9.078 -5.528 6.716 1.00 85.19 86 LYS A C 1
ATOM 716 O O . LYS A 1 86 ? -10.138 -5.198 6.193 1.00 85.19 86 LYS A O 1
ATOM 721 N N . TYR A 1 87 ? -7.930 -5.554 6.052 1.00 77.38 87 TYR A N 1
ATOM 722 C CA . TYR A 1 87 ? -7.817 -5.170 4.646 1.00 77.38 87 TYR A CA 1
ATOM 723 C C . TYR A 1 87 ? -7.926 -6.397 3.739 1.00 77.38 87 TYR A C 1
ATOM 725 O O . TYR A 1 87 ? -7.230 -7.391 3.942 1.00 77.38 87 TYR A O 1
ATOM 733 N N . LEU A 1 88 ? -8.796 -6.320 2.732 1.00 70.25 88 LEU A N 1
ATOM 734 C CA . LEU A 1 88 ? -8.890 -7.287 1.638 1.00 70.25 88 LEU A CA 1
ATOM 735 C C . LEU A 1 88 ? -8.710 -6.519 0.329 1.00 70.25 88 LEU A C 1
ATOM 737 O O . LEU A 1 88 ? -9.543 -5.677 0.002 1.00 70.25 88 LEU A O 1
ATOM 741 N N . PHE A 1 89 ? -7.626 -6.789 -0.404 1.00 67.69 89 PHE A N 1
ATOM 742 C CA . PHE A 1 89 ? -7.334 -6.145 -1.696 1.00 67.69 89 PHE A CA 1
ATOM 743 C C . PHE A 1 89 ? -7.463 -4.609 -1.653 1.00 67.69 89 PHE A C 1
ATOM 745 O O . PHE A 1 89 ? -8.161 -4.013 -2.469 1.00 67.69 89 PHE A O 1
ATOM 752 N N . SER A 1 90 ? -6.828 -3.981 -0.657 1.00 70.12 90 SER A N 1
ATOM 753 C CA . SER A 1 90 ? -6.834 -2.526 -0.417 1.00 70.12 90 SER A CA 1
ATOM 754 C C . SER A 1 90 ? -8.154 -1.906 0.069 1.00 70.12 90 SER A C 1
ATOM 756 O O . SER A 1 90 ? -8.161 -0.723 0.414 1.00 70.12 90 SER A O 1
ATOM 758 N N . ILE A 1 91 ? -9.246 -2.674 0.185 1.00 76.62 91 ILE A N 1
ATOM 759 C CA . ILE A 1 91 ? -10.514 -2.197 0.758 1.00 76.62 91 ILE A CA 1
ATOM 760 C C . ILE A 1 91 ? -10.612 -2.656 2.224 1.00 76.62 91 ILE A C 1
ATOM 762 O O . ILE A 1 91 ? -10.605 -3.865 2.494 1.00 76.62 91 ILE A O 1
ATOM 766 N N . PRO A 1 92 ? -10.682 -1.724 3.193 1.00 84.94 92 PRO A N 1
ATOM 767 C CA . PRO A 1 92 ? -10.842 -2.074 4.597 1.00 84.94 92 PRO A CA 1
ATOM 768 C C . PRO A 1 92 ? -12.238 -2.638 4.874 1.00 84.94 92 PRO A C 1
ATOM 770 O O . PRO A 1 92 ? -13.221 -2.281 4.227 1.00 84.94 92 PRO A O 1
ATOM 773 N N . ARG A 1 93 ? -12.326 -3.492 5.891 1.00 87.88 93 ARG A N 1
ATOM 774 C CA . ARG A 1 93 ? -13.568 -3.934 6.528 1.00 87.88 93 ARG A CA 1
ATOM 775 C C . ARG A 1 93 ? -13.431 -3.793 8.036 1.00 87.88 93 ARG A C 1
ATOM 777 O O . ARG A 1 93 ? -12.374 -4.102 8.585 1.00 87.88 93 ARG A O 1
ATOM 784 N N . ILE A 1 94 ? -14.497 -3.347 8.693 1.00 89.25 94 ILE A N 1
ATOM 785 C CA . ILE A 1 94 ? -14.555 -3.288 10.155 1.00 89.25 94 ILE A CA 1
ATOM 786 C C . ILE A 1 94 ? -14.876 -4.682 10.674 1.00 89.25 94 ILE A C 1
ATOM 788 O O . ILE A 1 94 ? -15.847 -5.305 10.250 1.00 89.25 94 ILE A O 1
ATOM 792 N N . MET A 1 95 ? -14.056 -5.147 11.601 1.00 90.06 95 MET A N 1
ATOM 793 C CA . MET A 1 95 ? -14.245 -6.382 12.338 1.00 90.06 95 MET A CA 1
ATOM 794 C C . MET A 1 95 ? -14.431 -6.030 13.810 1.00 90.06 95 MET A C 1
ATOM 796 O O . MET A 1 95 ? -13.773 -5.124 14.321 1.00 90.06 95 MET A O 1
ATOM 800 N N . GLN A 1 96 ? -15.309 -6.752 14.494 1.00 85.94 96 GLN A N 1
ATOM 801 C CA . GLN A 1 96 ? -15.458 -6.644 15.939 1.00 85.94 96 GLN A CA 1
ATOM 802 C C . GLN A 1 96 ? -14.579 -7.697 16.604 1.00 85.94 96 GLN A C 1
ATOM 804 O O . GLN A 1 96 ? -14.511 -8.840 16.144 1.00 85.94 96 GLN A O 1
ATOM 809 N N . LYS A 1 97 ? -13.864 -7.297 17.651 1.00 74.50 97 LYS A N 1
ATOM 810 C CA . LYS A 1 97 ? -13.096 -8.222 18.473 1.00 74.50 97 LYS A CA 1
ATOM 811 C C . LYS A 1 97 ? -14.009 -8.668 19.615 1.00 74.50 97 LYS A C 1
ATOM 813 O O . LYS A 1 97 ? -14.457 -7.823 20.390 1.00 74.50 97 LYS A O 1
ATOM 818 N N . ASN A 1 98 ? -14.332 -9.961 19.637 1.00 65.12 98 ASN A N 1
ATOM 819 C CA . ASN A 1 98 ? -15.025 -10.594 20.762 1.00 65.12 98 ASN A CA 1
ATOM 820 C C . ASN A 1 98 ? -14.164 -10.541 22.025 1.00 65.12 98 ASN A C 1
ATOM 822 O O . ASN A 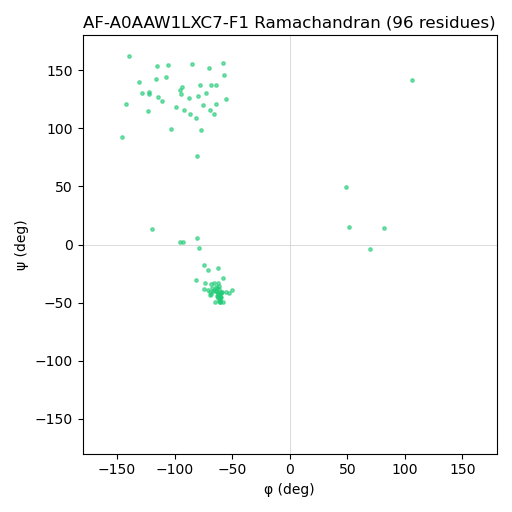1 98 ? -12.916 -10.584 21.882 1.00 65.12 98 ASN A O 1
#

Radius of gyration: 18.32 Å; Cα contacts (8 Å, |Δi|>4): 58; chains: 1; bounding box: 45×38×37 Å